Protein AF-A0A2A6BPL9-F1 (afdb_monomer_lite)

pLDDT: mean 92.45, std 4.48, range [67.19, 96.69]

Radius of gyration: 12.84 Å; chains: 1; bounding box: 30×21×37 Å

Sequence (72 aa):
MFVPMLTNCPHEANFFCAPESDASLATTMIAINGGEVIARGLNGTNCVAALTCNGMKLWQTGSGTIVQSIIC

Organism: Pristionchus pacificus (NCBI:txid54126)

Foldseek 3Di:
DDDFADPDFDQKDKDKWFDPDPQDQDKTFKAFPPGRTPWIDGGRDMIMAMWGQDPRRGTAGPVGHTGPDIDD

Secondary structure (DSSP, 8-state):
---SB-SS--SEEEEEE--SSTT--PPEEEEETTTEEEEEE-TT--EEEEEEE-TTSBEE-TT--B-S-EE-

Structure (mmCIF, N/CA/C/O backbone):
data_AF-A0A2A6BPL9-F1
#
_entry.id   AF-A0A2A6BPL9-F1
#
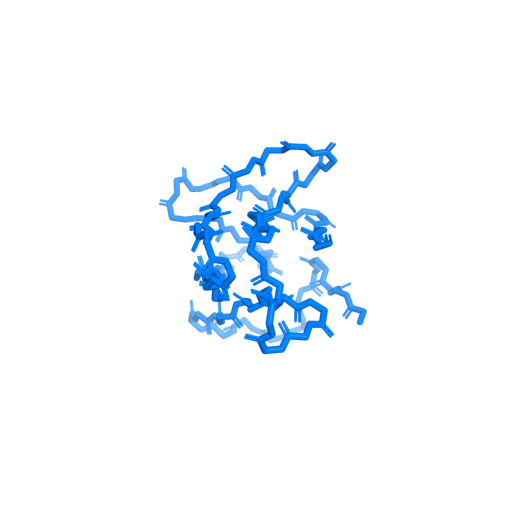loop_
_atom_site.group_PDB
_atom_site.id
_atom_site.type_symbol
_atom_site.label_atom_id
_atom_site.label_alt_id
_atom_site.label_comp_id
_atom_site.label_asym_id
_atom_site.label_entity_id
_atom_site.label_seq_id
_atom_site.pdbx_PDB_ins_code
_atom_site.Cartn_x
_atom_site.Cartn_y
_atom_site.Cartn_z
_atom_site.occupancy
_atom_site.B_iso_or_equiv
_atom_site.auth_seq_id
_atom_site.auth_comp_id
_atom_site.auth_asym_id
_atom_site.auth_atom_id
_atom_site.pdbx_PDB_model_num
ATOM 1 N N . MET A 1 1 ? -13.689 2.597 -6.294 1.00 67.19 1 MET A N 1
ATOM 2 C CA . MET A 1 1 ? -14.015 3.684 -5.345 1.00 67.19 1 MET A CA 1
ATOM 3 C C . MET A 1 1 ? -13.589 3.232 -3.958 1.00 67.19 1 MET A C 1
ATOM 5 O O . MET A 1 1 ? -14.042 2.179 -3.528 1.00 67.19 1 MET A O 1
ATOM 9 N N . PHE A 1 2 ? -12.665 3.949 -3.316 1.00 84.56 2 PHE A N 1
ATOM 10 C CA . PHE A 1 2 ? -12.221 3.647 -1.951 1.00 84.56 2 PHE A CA 1
ATOM 11 C C . PHE A 1 2 ? -13.290 4.088 -0.946 1.00 84.56 2 PHE A C 1
ATOM 13 O O . PHE A 1 2 ? -13.871 5.160 -1.105 1.00 84.56 2 PHE A O 1
ATOM 20 N N . VAL A 1 3 ? -13.550 3.265 0.071 1.00 87.06 3 VAL A N 1
ATOM 21 C CA . VAL A 1 3 ? -14.499 3.579 1.143 1.00 87.06 3 VAL A CA 1
ATOM 22 C C . VAL A 1 3 ? -13.708 3.721 2.449 1.00 87.06 3 VAL A C 1
ATOM 24 O O . VAL A 1 3 ? -13.253 2.705 2.975 1.00 87.06 3 VAL A O 1
ATOM 27 N N . PRO A 1 4 ? -13.519 4.948 2.972 1.00 83.06 4 PRO A N 1
ATOM 28 C CA . PRO A 1 4 ? -12.680 5.189 4.152 1.00 83.06 4 PRO A CA 1
ATOM 29 C C . PRO A 1 4 ? -13.310 4.695 5.463 1.00 83.06 4 PRO A C 1
ATOM 31 O O . PRO A 1 4 ? -12.594 4.355 6.403 1.00 83.06 4 PRO A O 1
ATOM 34 N N . MET A 1 5 ? -14.645 4.641 5.520 1.00 88.00 5 MET A N 1
ATOM 35 C CA . MET A 1 5 ? -15.428 4.179 6.669 1.00 88.00 5 MET A CA 1
ATOM 36 C C . MET A 1 5 ? -16.142 2.872 6.350 1.00 88.00 5 MET A C 1
ATOM 38 O O . MET A 1 5 ? -16.957 2.800 5.433 1.00 88.00 5 MET A O 1
ATOM 42 N N . LEU A 1 6 ? -15.869 1.842 7.136 1.00 88.69 6 LEU A N 1
ATOM 43 C CA . LEU A 1 6 ? -16.349 0.498 6.873 1.00 88.69 6 LEU A CA 1
ATOM 44 C C . LEU A 1 6 ? -17.607 0.165 7.676 1.00 88.69 6 LEU A C 1
ATOM 46 O O . LEU A 1 6 ? -17.709 0.447 8.867 1.00 88.69 6 LEU A O 1
ATOM 50 N N . THR A 1 7 ? -18.563 -0.521 7.049 1.00 88.06 7 THR A N 1
ATOM 51 C CA . THR A 1 7 ? -19.714 -1.091 7.770 1.00 88.06 7 THR A CA 1
ATOM 52 C C . THR A 1 7 ? -19.294 -2.326 8.574 1.00 88.06 7 THR A C 1
ATOM 54 O O . THR A 1 7 ? -19.609 -2.430 9.765 1.00 88.06 7 THR A O 1
ATOM 57 N N . ASN A 1 8 ? -18.512 -3.204 7.935 1.00 87.00 8 ASN A N 1
ATOM 58 C CA . ASN A 1 8 ? -17.880 -4.388 8.516 1.00 87.00 8 ASN A CA 1
ATOM 59 C C . ASN A 1 8 ? -16.363 -4.251 8.435 1.00 87.00 8 ASN A C 1
ATOM 61 O O . ASN A 1 8 ? -15.840 -3.833 7.409 1.00 87.00 8 ASN A O 1
ATOM 65 N N . CYS A 1 9 ? -15.680 -4.615 9.515 1.00 85.56 9 CYS A N 1
ATOM 66 C CA . CYS A 1 9 ? -14.254 -4.393 9.706 1.00 85.56 9 CYS A CA 1
ATOM 67 C C . CYS A 1 9 ? -13.492 -5.699 9.414 1.00 85.56 9 CYS A C 1
ATOM 69 O O . CYS A 1 9 ? -13.416 -6.548 10.306 1.00 85.56 9 CYS A O 1
ATOM 71 N N . PRO A 1 10 ? -13.009 -5.937 8.176 1.00 87.81 10 PRO A N 1
ATOM 72 C CA . PRO A 1 10 ? -12.149 -7.082 7.909 1.00 87.81 10 PRO A CA 1
ATOM 73 C C . PRO A 1 10 ? -10.826 -6.891 8.651 1.00 87.81 10 PRO A C 1
ATOM 75 O O . PRO A 1 10 ? -10.392 -5.764 8.872 1.00 87.81 10 PRO A O 1
ATOM 78 N N . HIS A 1 11 ? -10.167 -7.987 9.018 1.00 88.12 11 HIS A N 1
ATOM 79 C CA . HIS A 1 11 ? -8.879 -7.903 9.705 1.00 88.12 11 HIS A CA 1
ATOM 80 C C . HIS A 1 11 ? -7.839 -7.137 8.866 1.00 88.12 11 HIS A C 1
ATOM 82 O O . HIS A 1 11 ? -7.154 -6.254 9.378 1.00 88.12 11 HIS A O 1
ATOM 88 N N . GLU A 1 12 ? -7.798 -7.419 7.561 1.00 93.00 12 GLU A N 1
ATOM 89 C CA . GLU A 1 12 ? -6.867 -6.825 6.603 1.00 93.00 12 GLU A CA 1
ATOM 90 C C . GLU A 1 12 ? -7.476 -6.794 5.191 1.00 93.00 12 GLU A C 1
ATOM 92 O O . GLU A 1 12 ? -8.304 -7.642 4.844 1.00 93.00 12 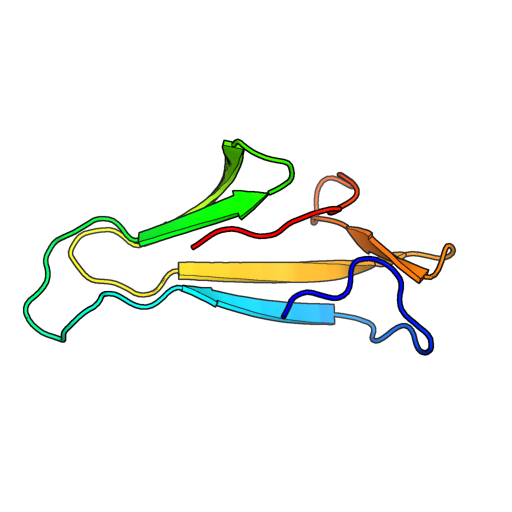GLU A O 1
ATOM 97 N N . ALA A 1 13 ? -7.054 -5.830 4.372 1.00 92.50 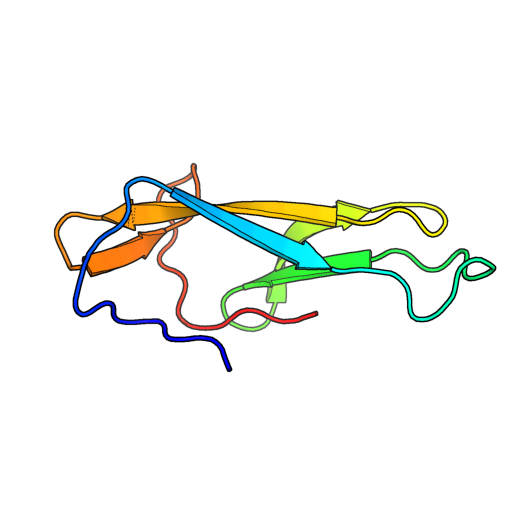13 ALA A N 1
ATOM 98 C CA . ALA A 1 13 ? -7.238 -5.842 2.925 1.00 92.50 13 ALA A CA 1
ATOM 99 C C . ALA A 1 13 ? -5.975 -5.368 2.199 1.00 92.50 13 ALA A C 1
ATOM 101 O O . ALA A 1 13 ? -5.278 -4.460 2.654 1.00 92.50 13 ALA A O 1
ATOM 102 N N . ASN A 1 14 ? -5.733 -5.959 1.029 1.00 93.12 14 ASN A N 1
ATOM 103 C CA . ASN A 1 14 ? -4.619 -5.608 0.160 1.00 93.12 14 ASN A CA 1
ATOM 104 C C . ASN A 1 14 ? -5.079 -4.680 -0.962 1.00 93.12 14 ASN A C 1
ATOM 106 O O . ASN A 1 14 ? -6.032 -4.978 -1.686 1.00 93.12 14 ASN A O 1
ATOM 110 N N . PHE A 1 15 ? -4.365 -3.573 -1.114 1.00 92.75 15 PHE A N 1
ATOM 111 C CA . PHE A 1 15 ? -4.533 -2.615 -2.195 1.00 92.75 15 PHE A CA 1
ATOM 112 C C . PHE A 1 15 ? -3.405 -2.801 -3.195 1.00 92.75 15 PHE A C 1
ATOM 114 O O . PHE A 1 15 ? -2.247 -2.921 -2.803 1.00 92.75 15 PHE A O 1
ATOM 121 N N . PHE A 1 16 ? -3.760 -2.828 -4.476 1.00 93.38 16 PHE A N 1
ATOM 122 C CA . PHE A 1 16 ? -2.838 -3.104 -5.568 1.00 93.38 16 PHE A CA 1
ATOM 123 C C . PHE A 1 16 ? -2.806 -1.928 -6.533 1.00 93.38 16 PHE A C 1
ATOM 125 O O . PHE A 1 16 ? -3.852 -1.434 -6.953 1.00 93.38 16 PHE A O 1
ATOM 132 N N . CYS A 1 17 ? -1.595 -1.538 -6.906 1.00 93.62 17 CYS A N 1
ATOM 133 C CA . CYS A 1 17 ? -1.318 -0.583 -7.964 1.00 93.62 17 CYS A CA 1
ATOM 134 C C . CYS A 1 17 ? -0.479 -1.275 -9.025 1.00 93.62 17 CYS A C 1
ATOM 136 O O . CYS A 1 17 ? 0.642 -1.710 -8.749 1.00 93.62 17 CYS A O 1
ATOM 138 N N . ALA A 1 18 ? -1.049 -1.399 -10.217 1.00 93.19 18 ALA A N 1
ATOM 139 C CA . ALA A 1 18 ? -0.418 -2.034 -11.360 1.00 93.19 18 ALA A CA 1
ATOM 140 C C . ALA A 1 18 ? 0.086 -0.975 -12.349 1.00 93.19 18 ALA A C 1
ATOM 142 O O . ALA A 1 18 ? -0.481 0.119 -12.411 1.00 93.19 18 ALA A O 1
ATOM 143 N N . PRO A 1 19 ? 1.143 -1.272 -13.118 1.00 93.00 19 PRO A N 1
ATOM 144 C CA . PRO A 1 19 ? 1.534 -0.431 -14.238 1.00 93.00 19 PRO A CA 1
ATOM 145 C C . PRO A 1 19 ? 0.426 -0.400 -15.302 1.00 93.00 19 PRO A C 1
ATOM 147 O O . PRO A 1 19 ? -0.371 -1.327 -15.422 1.00 93.00 19 PRO A O 1
ATOM 150 N N . GLU A 1 20 ? 0.415 0.646 -16.128 1.00 89.69 20 GLU A N 1
ATOM 151 C CA . GLU A 1 20 ? -0.569 0.801 -17.213 1.00 89.69 20 GLU A CA 1
ATOM 152 C C . GLU A 1 20 ? -0.448 -0.274 -18.310 1.00 89.69 20 GLU A C 1
ATOM 154 O O . GLU A 1 20 ? -1.391 -0.505 -19.064 1.00 89.69 20 GLU A O 1
ATOM 159 N N . SER A 1 21 ? 0.718 -0.921 -18.427 1.00 91.88 21 SER A N 1
ATOM 160 C CA . SER A 1 21 ? 0.972 -2.015 -19.368 1.00 91.88 21 SER A CA 1
ATOM 161 C C . SER A 1 21 ? 2.185 -2.851 -18.953 1.00 91.88 21 SER A C 1
ATOM 163 O O . SER A 1 21 ? 3.055 -2.370 -18.225 1.00 91.88 21 SER A O 1
ATOM 165 N N . ASP A 1 22 ? 2.283 -4.067 -19.493 1.00 84.06 22 ASP A N 1
ATOM 166 C CA . ASP A 1 22 ? 3.356 -5.033 -19.202 1.00 84.06 22 ASP A CA 1
ATOM 167 C C . ASP A 1 22 ? 4.762 -4.561 -19.615 1.00 84.06 22 ASP A C 1
ATOM 169 O O . ASP A 1 22 ? 5.763 -5.068 -19.116 1.00 84.06 22 ASP A O 1
ATOM 173 N N . ALA A 1 23 ? 4.857 -3.594 -20.535 1.00 89.44 23 ALA A N 1
ATOM 174 C CA . ALA A 1 23 ? 6.126 -3.025 -20.995 1.00 89.44 23 ALA A CA 1
ATOM 175 C C . ALA A 1 23 ? 6.508 -1.729 -20.262 1.00 89.44 23 ALA A C 1
ATOM 177 O O . ALA A 1 23 ? 7.581 -1.171 -20.508 1.00 89.44 23 ALA A O 1
ATOM 178 N N . SER A 1 24 ? 5.631 -1.214 -19.397 1.00 91.88 24 SER A N 1
ATOM 179 C CA . SER A 1 24 ? 5.916 0.005 -18.651 1.00 91.88 24 SER A CA 1
ATOM 180 C C . SER A 1 24 ? 7.058 -0.236 -17.674 1.00 91.88 24 SER A C 1
ATOM 182 O O . SER A 1 24 ? 7.041 -1.196 -16.917 1.00 91.88 24 SER A O 1
ATOM 184 N N . LEU A 1 25 ? 8.033 0.670 -17.655 1.00 92.69 25 LEU A N 1
ATOM 185 C CA . LEU A 1 25 ? 9.097 0.700 -16.647 1.00 92.69 25 LEU A CA 1
ATOM 186 C C . LEU A 1 25 ? 8.835 1.760 -15.571 1.00 92.69 25 LEU A C 1
ATOM 188 O O . LEU A 1 25 ? 9.700 2.018 -14.733 1.00 92.69 25 LEU A O 1
ATOM 192 N N . ALA A 1 26 ? 7.659 2.393 -15.599 1.00 92.44 26 ALA A N 1
ATOM 193 C CA . ALA A 1 26 ? 7.300 3.421 -14.638 1.00 92.44 26 ALA A CA 1
ATOM 194 C C . ALA A 1 26 ? 7.238 2.847 -13.216 1.00 92.44 26 ALA A C 1
ATOM 196 O O . ALA A 1 26 ? 6.886 1.685 -12.993 1.00 92.44 26 ALA A O 1
ATOM 197 N N . THR A 1 27 ? 7.579 3.689 -12.245 1.00 93.75 27 THR A N 1
ATOM 198 C CA . THR A 1 27 ? 7.384 3.376 -10.832 1.00 93.75 27 THR A CA 1
ATOM 199 C C . THR A 1 27 ? 5.899 3.462 -10.512 1.00 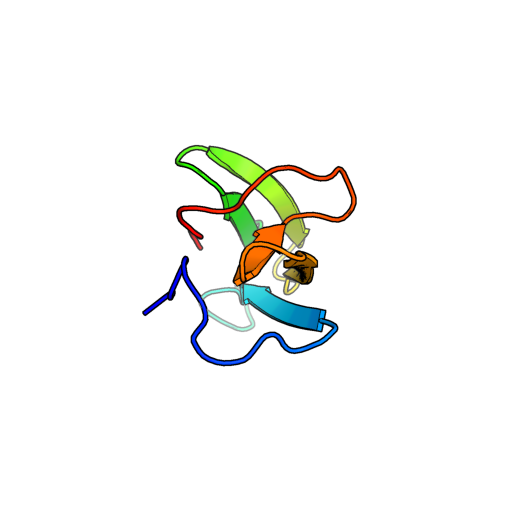93.75 27 THR A C 1
ATOM 201 O O . THR A 1 27 ? 5.287 4.506 -10.730 1.00 93.75 27 THR A O 1
ATOM 204 N N . THR A 1 28 ? 5.334 2.395 -9.956 1.00 95.38 28 THR A N 1
ATOM 205 C CA . THR A 1 28 ? 3.991 2.416 -9.374 1.00 95.38 28 THR A CA 1
ATOM 206 C C . THR A 1 28 ? 4.082 2.804 -7.903 1.00 95.38 28 THR A C 1
ATOM 208 O O . THR A 1 28 ? 5.083 2.537 -7.227 1.00 95.38 28 THR A O 1
ATOM 211 N N . MET A 1 29 ? 3.052 3.467 -7.384 1.00 96.31 29 MET A N 1
ATOM 212 C CA . MET A 1 29 ? 3.013 3.866 -5.980 1.00 96.31 29 MET A CA 1
ATOM 213 C C . MET A 1 29 ? 1.589 3.841 -5.452 1.00 96.31 29 MET A C 1
ATOM 215 O O . MET A 1 29 ? 0.660 4.205 -6.161 1.00 96.31 29 MET A O 1
ATOM 219 N N . ILE A 1 30 ? 1.449 3.469 -4.182 1.00 96.12 30 ILE A N 1
ATOM 220 C CA . ILE A 1 30 ? 0.221 3.686 -3.420 1.00 96.12 30 ILE A CA 1
ATOM 221 C C . ILE A 1 30 ? 0.486 4.859 -2.490 1.00 96.12 30 ILE A C 1
ATOM 223 O O . ILE A 1 30 ? 1.342 4.769 -1.602 1.00 96.12 30 ILE A O 1
ATOM 227 N N . ALA A 1 31 ? -0.245 5.948 -2.704 1.00 96.19 31 ALA A N 1
ATOM 228 C CA . ALA A 1 31 ? -0.233 7.113 -1.836 1.00 96.19 31 ALA A CA 1
ATOM 229 C C . ALA A 1 31 ? -1.550 7.233 -1.065 1.00 96.19 31 ALA A C 1
ATOM 231 O O . ALA A 1 31 ? -2.621 6.945 -1.596 1.00 96.19 31 ALA A O 1
ATOM 232 N N . ILE A 1 32 ? -1.478 7.688 0.182 1.00 96.31 32 ILE A N 1
ATOM 233 C CA . ILE A 1 32 ? -2.636 7.957 1.029 1.00 96.31 32 ILE A CA 1
ATOM 234 C C . ILE A 1 32 ? -2.742 9.438 1.361 1.00 96.31 32 ILE A C 1
ATOM 236 O O . ILE A 1 32 ? -1.759 10.182 1.304 1.00 96.31 32 ILE A O 1
ATOM 240 N N . ASN A 1 33 ? -3.954 9.865 1.714 1.00 95.44 33 ASN A N 1
ATOM 241 C CA . ASN A 1 33 ? -4.231 11.180 2.302 1.00 95.44 33 ASN A CA 1
ATOM 242 C C . ASN A 1 33 ? -3.676 12.369 1.492 1.00 95.44 33 ASN A C 1
ATOM 244 O O . ASN A 1 33 ? -3.331 13.406 2.050 1.00 95.44 33 ASN A O 1
ATOM 248 N N . GLY A 1 34 ? -3.592 12.220 0.167 1.00 90.19 34 GLY A N 1
ATOM 249 C CA . GLY A 1 34 ? -3.122 13.270 -0.737 1.00 90.19 34 GLY A CA 1
ATOM 250 C C . GLY A 1 34 ? -1.608 13.335 -0.966 1.00 90.19 34 GLY A C 1
ATOM 251 O O . GLY A 1 34 ? -1.170 14.269 -1.631 1.00 90.19 34 GLY A O 1
ATOM 252 N N . GLY A 1 35 ? -0.805 12.373 -0.485 1.00 93.12 35 GLY A N 1
ATOM 253 C CA . GLY A 1 35 ? 0.607 12.309 -0.898 1.00 93.12 35 GLY A CA 1
ATOM 254 C C . GLY A 1 35 ? 1.559 11.414 -0.103 1.00 93.12 35 GLY A C 1
ATOM 255 O O . GLY A 1 35 ? 2.704 11.248 -0.523 1.00 93.12 35 GLY A O 1
ATOM 256 N N . GLU A 1 36 ? 1.143 10.824 1.018 1.00 95.62 36 GLU A N 1
ATOM 257 C CA . GLU A 1 36 ? 2.014 9.927 1.786 1.00 95.62 36 GLU A CA 1
ATOM 258 C C . GLU A 1 36 ? 2.148 8.584 1.063 1.00 95.62 36 GLU A C 1
ATOM 260 O O . GLU A 1 36 ? 1.180 7.842 0.940 1.00 95.62 36 GLU A O 1
ATOM 265 N N . VAL A 1 37 ? 3.344 8.257 0.575 1.00 96.12 37 VAL A N 1
ATOM 266 C CA . VAL A 1 37 ? 3.580 7.003 -0.154 1.00 96.12 37 VAL A CA 1
ATOM 267 C C . VAL A 1 37 ? 3.835 5.860 0.823 1.00 96.12 37 VAL A C 1
ATOM 269 O O . VAL A 1 37 ? 4.815 5.893 1.565 1.00 96.12 37 VAL A O 1
ATOM 272 N N . ILE A 1 38 ? 2.997 4.824 0.765 1.00 95.94 38 ILE A N 1
ATOM 273 C CA . ILE A 1 38 ? 3.061 3.654 1.658 1.00 95.94 38 ILE A CA 1
ATOM 274 C C . ILE A 1 38 ? 3.527 2.372 0.958 1.00 95.94 38 ILE A C 1
ATOM 276 O O . ILE A 1 38 ? 3.887 1.407 1.626 1.00 95.94 38 ILE A O 1
ATOM 280 N N . ALA A 1 39 ? 3.560 2.356 -0.377 1.00 96.44 39 ALA A N 1
ATOM 281 C CA . ALA A 1 39 ? 4.158 1.277 -1.159 1.00 96.44 39 ALA A CA 1
ATOM 282 C C . ALA A 1 39 ? 4.700 1.805 -2.492 1.00 96.44 39 ALA A C 1
ATOM 284 O O . ALA A 1 39 ? 4.159 2.760 -3.054 1.00 96.44 39 ALA A O 1
ATOM 285 N N . ARG A 1 40 ? 5.768 1.178 -2.999 1.00 96.69 40 ARG A N 1
ATOM 286 C CA . ARG A 1 40 ? 6.383 1.484 -4.299 1.00 96.69 40 ARG A CA 1
ATOM 287 C C . ARG A 1 40 ? 6.744 0.203 -5.037 1.00 96.69 40 ARG A C 1
ATOM 289 O O . ARG A 1 40 ? 7.288 -0.715 -4.427 1.00 96.69 40 ARG A O 1
ATOM 296 N N . GLY A 1 41 ? 6.471 0.177 -6.334 1.00 95.31 41 GLY A N 1
ATOM 297 C CA . GLY A 1 41 ? 6.867 -0.878 -7.259 1.00 95.31 41 GLY A CA 1
ATOM 298 C C . GLY A 1 41 ? 7.791 -0.264 -8.297 1.00 95.31 41 GLY A C 1
ATOM 299 O O . GLY A 1 41 ? 7.439 0.723 -8.935 1.00 95.31 41 GLY A O 1
ATOM 300 N N . LEU A 1 42 ? 9.009 -0.783 -8.418 1.00 94.38 42 LEU A N 1
ATOM 301 C CA . LEU A 1 42 ? 10.024 -0.249 -9.328 1.00 94.38 42 LEU A CA 1
ATOM 302 C C . LEU A 1 42 ? 9.997 -0.992 -10.662 1.00 94.38 42 LEU A C 1
ATOM 304 O O . LEU A 1 42 ? 9.662 -2.174 -10.696 1.00 94.38 42 LEU A O 1
ATOM 308 N N . ASN A 1 43 ? 10.414 -0.326 -11.740 1.00 92.50 43 ASN A N 1
ATOM 309 C CA . ASN A 1 43 ? 10.638 -0.943 -13.052 1.00 92.50 43 ASN A CA 1
ATOM 310 C C . ASN A 1 43 ? 9.434 -1.755 -13.564 1.00 92.50 43 ASN A C 1
ATOM 312 O O . ASN A 1 43 ? 9.595 -2.910 -13.953 1.00 92.50 43 ASN A O 1
ATOM 316 N N . GLY A 1 44 ? 8.228 -1.180 -13.513 1.00 89.06 44 GLY A N 1
ATOM 317 C CA . GLY A 1 44 ? 7.031 -1.864 -14.011 1.00 89.06 44 GLY A CA 1
ATOM 318 C C . GLY A 1 44 ? 6.471 -2.944 -13.095 1.00 89.06 44 GLY A C 1
ATOM 319 O O . GLY A 1 44 ? 5.610 -3.713 -13.505 1.00 89.06 44 GLY A O 1
ATOM 320 N N . THR A 1 45 ? 6.945 -3.046 -11.855 1.00 94.00 45 THR A N 1
ATOM 321 C CA . THR A 1 45 ? 6.364 -3.990 -10.895 1.00 94.00 45 THR A CA 1
ATOM 322 C C . THR A 1 45 ? 5.122 -3.409 -10.228 1.00 94.00 45 THR A C 1
ATOM 324 O O . THR A 1 45 ? 5.012 -2.201 -9.996 1.00 94.00 45 THR A O 1
ATOM 327 N N . ASN A 1 46 ? 4.181 -4.293 -9.896 1.00 93.88 46 ASN A N 1
ATOM 328 C CA . ASN A 1 46 ? 3.050 -3.950 -9.043 1.00 93.88 46 ASN A CA 1
ATOM 329 C C . ASN A 1 46 ? 3.552 -3.509 -7.667 1.00 93.88 46 ASN A C 1
ATOM 331 O O . ASN A 1 46 ? 4.536 -4.051 -7.156 1.00 93.88 46 ASN A O 1
ATOM 335 N N . CYS A 1 47 ? 2.817 -2.614 -7.021 1.00 94.75 47 CYS A N 1
ATOM 336 C CA . CYS A 1 47 ? 2.957 -2.406 -5.588 1.00 94.75 47 CYS A CA 1
ATOM 337 C C . CYS A 1 47 ? 1.703 -2.817 -4.835 1.00 94.75 47 CYS A C 1
ATOM 339 O O . CYS A 1 47 ? 0.587 -2.788 -5.358 1.00 94.75 47 CYS A O 1
ATOM 341 N N . VAL A 1 48 ? 1.934 -3.251 -3.599 1.00 95.25 48 VAL A N 1
ATOM 342 C CA . VAL A 1 48 ? 0.917 -3.799 -2.710 1.00 95.25 48 VAL A CA 1
ATOM 343 C C . VAL A 1 48 ? 1.039 -3.107 -1.366 1.00 95.25 48 VAL A C 1
ATOM 345 O O . VAL A 1 48 ? 2.140 -3.005 -0.825 1.00 95.25 48 VAL A O 1
ATOM 348 N N . ALA A 1 49 ? -0.084 -2.645 -0.830 1.00 95.75 49 ALA A N 1
ATOM 349 C CA . ALA A 1 49 ? -0.171 -2.127 0.526 1.00 95.75 49 ALA A CA 1
ATOM 350 C C . ALA A 1 49 ? -1.266 -2.871 1.289 1.00 95.75 49 ALA A C 1
ATOM 352 O O . ALA A 1 49 ? -2.414 -2.920 0.844 1.00 95.75 49 ALA A O 1
ATOM 353 N N . ALA A 1 50 ? -0.909 -3.417 2.448 1.00 95.25 50 ALA A N 1
ATOM 354 C CA . ALA A 1 50 ? -1.865 -3.983 3.386 1.00 95.25 50 ALA A CA 1
ATOM 355 C C . ALA A 1 50 ? -2.387 -2.875 4.307 1.00 95.25 50 ALA A C 1
ATOM 357 O O . ALA A 1 50 ? -1.604 -2.164 4.946 1.00 95.25 50 ALA A O 1
ATOM 358 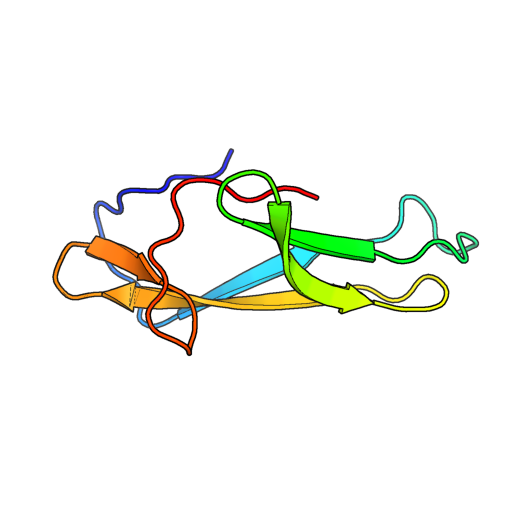N N . LEU A 1 51 ? -3.708 -2.734 4.379 1.00 95.62 51 LEU A N 1
ATOM 359 C CA . LEU A 1 51 ? -4.379 -1.884 5.355 1.00 95.62 51 LEU A CA 1
ATOM 360 C C . LEU A 1 51 ? -5.202 -2.753 6.291 1.00 95.62 51 LEU A C 1
ATOM 362 O O . LEU A 1 51 ? -5.880 -3.689 5.867 1.00 95.62 51 LEU A O 1
ATOM 366 N N . THR A 1 52 ? -5.172 -2.410 7.570 1.00 95.94 52 THR A N 1
ATOM 367 C CA . THR A 1 52 ? -5.985 -3.075 8.588 1.00 95.94 52 THR A CA 1
ATOM 368 C C . THR A 1 52 ? -7.167 -2.197 8.943 1.00 95.94 52 THR A C 1
ATOM 370 O O . THR A 1 52 ? -7.121 -0.976 8.782 1.00 95.94 52 THR A O 1
ATOM 373 N N . CYS A 1 53 ? -8.248 -2.808 9.405 1.00 94.69 53 CYS A N 1
ATOM 374 C CA . CYS A 1 53 ? -9.353 -2.052 9.961 1.00 94.69 53 CYS A CA 1
ATOM 375 C C . CYS A 1 53 ? -9.185 -1.926 11.479 1.00 94.69 53 CYS A C 1
ATOM 377 O O . CYS A 1 53 ? -8.898 -2.902 12.173 1.00 94.69 53 CYS A O 1
ATOM 379 N N . ASN A 1 54 ? -9.358 -0.714 11.999 1.00 92.81 54 ASN A N 1
ATOM 380 C CA . ASN A 1 54 ? -9.237 -0.442 13.427 1.00 92.81 54 ASN A CA 1
ATOM 381 C C . ASN A 1 54 ? -10.582 -0.545 14.169 1.00 92.81 54 ASN A C 1
ATOM 383 O O . ASN A 1 54 ? -11.648 -0.697 13.574 1.00 92.81 54 ASN A O 1
ATOM 387 N N . GLY A 1 55 ? -10.552 -0.388 15.496 1.00 91.62 55 GLY A N 1
ATOM 388 C CA . GLY A 1 55 ? -11.759 -0.432 16.336 1.00 91.62 55 GLY A CA 1
ATOM 389 C C . GLY A 1 55 ? -12.808 0.650 16.030 1.00 91.62 55 GLY A C 1
ATOM 390 O O . GLY A 1 55 ? -13.959 0.508 16.431 1.00 91.62 55 GLY A O 1
ATOM 391 N N . MET A 1 56 ? -12.442 1.701 15.289 1.00 93.06 56 MET A N 1
ATOM 392 C CA . MET A 1 56 ? -13.354 2.752 14.817 1.00 93.06 56 MET A CA 1
ATOM 393 C C . MET A 1 56 ? -13.925 2.463 13.422 1.00 93.06 56 MET A C 1
ATOM 395 O O . MET A 1 56 ? -14.600 3.315 12.849 1.00 93.06 56 MET A O 1
ATOM 399 N N . LYS A 1 57 ? -13.670 1.270 12.873 1.00 94.12 57 LYS A N 1
ATOM 400 C CA . LYS A 1 57 ? -14.051 0.868 11.514 1.00 94.12 57 LYS A CA 1
ATOM 401 C C . LYS A 1 57 ? -13.443 1.747 10.416 1.00 94.12 57 LYS A C 1
ATOM 403 O O . LYS A 1 57 ? -14.067 1.990 9.382 1.00 94.12 57 LYS A O 1
ATOM 408 N N . LEU A 1 58 ? -12.225 2.223 10.648 1.00 94.81 58 LEU A N 1
ATOM 409 C CA . LEU A 1 58 ? -11.440 2.985 9.683 1.00 94.81 58 LEU A CA 1
ATOM 410 C C . LEU A 1 58 ? -10.267 2.145 9.198 1.00 94.81 58 LEU A C 1
ATOM 412 O O . LEU A 1 58 ? -9.689 1.372 9.967 1.00 94.81 58 LEU A O 1
ATOM 416 N N . TRP A 1 59 ? -9.892 2.342 7.939 1.00 96.06 59 TRP A N 1
ATOM 417 C CA . TRP A 1 59 ? -8.635 1.815 7.428 1.00 96.06 59 TRP A CA 1
ATOM 418 C C . TRP A 1 59 ? -7.450 2.511 8.093 1.00 96.06 59 TRP A C 1
ATOM 420 O O . TRP A 1 59 ? -7.437 3.737 8.233 1.00 96.06 59 TRP A O 1
ATOM 430 N N . GLN A 1 60 ? -6.441 1.730 8.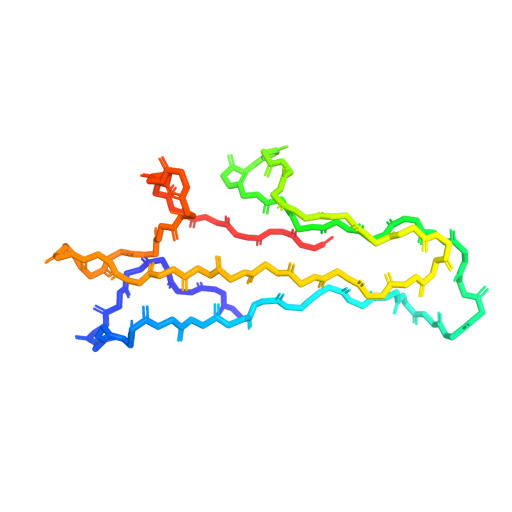460 1.00 96.06 60 GLN A N 1
ATOM 431 C CA . GLN A 1 60 ? -5.170 2.219 8.971 1.00 96.06 60 GLN A CA 1
ATOM 432 C C . GLN A 1 60 ? -3.993 1.464 8.349 1.00 96.06 60 GLN A C 1
ATOM 434 O O . GLN A 1 60 ? -4.090 0.277 8.021 1.00 96.06 60 GLN A O 1
ATOM 439 N N . THR A 1 61 ? -2.865 2.152 8.213 1.00 95.75 61 THR A N 1
ATOM 440 C CA . THR A 1 61 ? -1.580 1.536 7.860 1.00 95.75 61 THR A CA 1
ATOM 441 C C . THR A 1 61 ? -1.034 0.702 9.026 1.00 95.75 61 THR A C 1
ATOM 443 O O . THR A 1 61 ? -1.492 0.822 10.164 1.00 95.75 61 THR A O 1
ATOM 446 N N . GLY A 1 62 ? 0.016 -0.091 8.780 1.00 90.56 62 GLY A N 1
ATOM 447 C CA . GLY A 1 62 ? 0.751 -0.780 9.852 1.00 90.56 62 GLY A CA 1
ATOM 448 C C . GLY A 1 62 ? 1.405 0.165 10.874 1.00 90.56 62 GLY A C 1
ATOM 449 O O . GLY A 1 62 ? 1.663 -0.241 12.002 1.00 90.56 62 GLY A O 1
ATOM 450 N N . SER A 1 63 ? 1.628 1.434 10.510 1.00 91.31 63 SER A N 1
ATOM 451 C CA . SER A 1 63 ? 2.103 2.488 11.419 1.00 91.31 63 SER A CA 1
ATOM 452 C C . SER A 1 63 ? 0.983 3.167 12.221 1.00 91.31 63 SER A C 1
ATOM 454 O O . SER A 1 63 ? 1.277 3.991 13.084 1.00 91.31 63 SER A O 1
ATOM 456 N N . GLY A 1 64 ? -0.288 2.837 11.961 1.00 93.56 64 GLY A N 1
ATOM 457 C CA . GLY A 1 64 ? -1.451 3.426 12.634 1.00 93.56 64 GLY A CA 1
ATOM 458 C C . GLY A 1 64 ? -1.996 4.703 11.986 1.00 93.56 64 GLY A C 1
ATOM 459 O O . GLY A 1 64 ? -2.911 5.318 12.533 1.00 93.56 64 GLY A O 1
ATOM 460 N N . THR A 1 65 ? -1.484 5.111 10.821 1.00 96.06 65 THR A N 1
ATOM 461 C CA . THR A 1 65 ? -2.015 6.263 10.077 1.00 96.06 65 THR A CA 1
ATOM 462 C C . THR A 1 65 ? -3.405 5.937 9.539 1.00 96.06 65 THR A C 1
ATOM 464 O O . THR A 1 65 ? -3.569 4.963 8.807 1.00 96.06 65 THR A O 1
ATOM 467 N N . ILE A 1 66 ? -4.403 6.767 9.854 1.00 96.62 66 ILE A N 1
ATOM 468 C CA . ILE A 1 66 ? -5.766 6.623 9.322 1.00 96.62 66 ILE A CA 1
ATOM 469 C C . ILE A 1 66 ? -5.795 6.987 7.838 1.00 96.62 66 ILE A C 1
ATOM 471 O O . ILE A 1 66 ? -5.306 8.046 7.445 1.00 96.62 66 ILE A O 1
ATOM 475 N N . VAL A 1 67 ? -6.418 6.139 7.022 1.00 96.19 67 VAL A N 1
ATOM 476 C CA . VAL A 1 67 ? -6.487 6.299 5.565 1.00 96.19 67 VAL A CA 1
ATOM 477 C C . VAL A 1 67 ? -7.850 6.855 5.152 1.00 96.19 67 VAL A C 1
ATOM 479 O O . VAL A 1 67 ? -8.876 6.184 5.248 1.00 96.19 67 VAL A O 1
ATOM 482 N N . GLN A 1 68 ? -7.855 8.097 4.674 1.00 94.94 68 GLN A N 1
ATOM 483 C CA . GLN A 1 68 ? -9.035 8.825 4.188 1.00 94.94 68 GLN A CA 1
ATOM 484 C C . GLN A 1 68 ? -9.173 8.741 2.662 1.00 94.94 68 GLN A C 1
ATOM 486 O O . GLN A 1 68 ? -10.282 8.758 2.128 1.00 94.94 68 GLN A O 1
ATOM 491 N N . SER A 1 69 ? -8.051 8.615 1.954 1.00 94.69 69 SER A N 1
ATOM 492 C CA . SER A 1 69 ? -7.996 8.436 0.505 1.00 94.69 69 SER A CA 1
ATOM 493 C C . SER A 1 69 ? -6.825 7.542 0.116 1.00 94.69 69 SER A C 1
ATOM 495 O O . SER A 1 69 ? -5.821 7.489 0.823 1.00 94.69 69 SER A O 1
ATOM 497 N N . ILE A 1 70 ? -6.972 6.852 -1.014 1.00 94.38 70 ILE A N 1
ATOM 498 C CA . ILE A 1 70 ? -5.925 6.071 -1.674 1.00 94.38 70 ILE A CA 1
ATOM 499 C C . ILE A 1 70 ? -5.830 6.561 -3.109 1.00 94.38 70 ILE A C 1
ATOM 501 O O . ILE A 1 70 ? -6.857 6.723 -3.774 1.00 94.38 70 ILE A O 1
ATOM 505 N N . ILE A 1 71 ? -4.603 6.779 -3.562 1.00 93.31 71 ILE A N 1
ATOM 506 C CA . ILE A 1 71 ? -4.277 7.159 -4.927 1.00 93.31 71 ILE A CA 1
ATOM 507 C C . ILE A 1 71 ? -3.260 6.166 -5.475 1.00 93.31 71 ILE A C 1
ATOM 509 O O . ILE A 1 71 ? -2.262 5.836 -4.826 1.00 93.31 71 ILE A O 1
ATOM 513 N N . CYS A 1 72 ? -3.600 5.733 -6.680 1.00 88.69 72 CYS A N 1
ATOM 514 C CA . CYS A 1 72 ? -2.754 5.178 -7.708 1.00 88.69 72 CYS A CA 1
ATOM 515 C C . CYS A 1 72 ? -2.802 6.212 -8.845 1.00 88.69 72 CYS A C 1
ATOM 517 O O . CYS A 1 72 ? -1.729 6.635 -9.299 1.00 88.69 72 CYS A O 1
#